Protein 2GF4 (pdb70)

CATH classification: 1.20.1270.110

Foldseek 3Di:
DLVVLLVLQVVVVVVVVQCPDDPADNCLLVVLVVLVDHSVPSPDDPVSSVVSSVSVVVSVVVSCVVCCVPVVVVVVCVVVVVVVD/DLVVLLVLQVVVVVVVVQCPDDPQPVCLQVVLVVLVDHSVPSPDDPVSSVVSSVSVVVSVVVSCVVVVVVVD

Structure (mmCIF, N/CA/C/O backbone):
data_2GF4
#
_entry.id   2GF4
#
_cell.length_a   57.669
_cell.length_b   64.914
_cell.length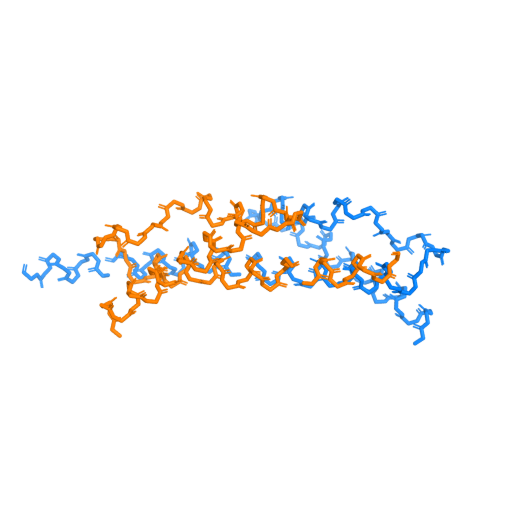_c   123.945
_cell.angle_alpha   90.00
_cell.angle_beta   90.00
_cell.angle_gamma   90.00
#
_symmetry.space_group_name_H-M   'C 2 2 21'
#
loop_
_entity.id
_entity.type
_entity.pdbx_description
1 polymer 'Protein Vng1086c'
2 non-polymer 'CALCIUM ION'
3 non-polymer 'ACETATE ION'
4 water water
#
loop_
_atom_site.group_PDB
_atom_site.id
_atom_site.type_symbol
_atom_site.label_atom_id
_atom_site.label_alt_id
_atom_site.label_comp_id
_atom_site.label_asym_id
_atom_site.label_entity_id
_atom_site.label_seq_id
_atom_site.pdbx_PDB_ins_code
_atom_site.Cartn_x
_atom_site.Cartn_y
_atom_site.Cartn_z
_atom_site.occupancy
_atom_site.B_iso_or_equiv
_atom_site.auth_seq_id
_atom_site.auth_comp_id
_atom_site.auth_asym_id
_atom_site.auth_atom_id
_atom_site.pdbx_PDB_model_num
ATOM 9 N N . HIS A 1 2 ? 19.896 38.788 45.733 1.00 31.49 2 HIS A N 1
ATOM 10 C CA . HIS A 1 2 ? 20.553 37.938 44.740 1.00 31.37 2 HIS A CA 1
ATOM 11 C C . HIS A 1 2 ? 20.538 36.464 45.129 1.00 30.05 2 HIS A C 1
ATOM 12 O O . HIS A 1 2 ? 20.281 36.130 46.285 1.00 29.07 2 HIS A O 1
ATOM 19 N N . LYS A 1 3 ? 20.807 35.580 44.170 1.00 37.28 3 LYS A N 1
ATOM 20 C CA . LYS A 1 3 ? 20.810 34.159 44.488 1.00 36.34 3 LYS A CA 1
ATOM 21 C C . LYS A 1 3 ? 21.975 33.808 45.410 1.00 35.82 3 LYS A C 1
ATOM 22 O O . LYS A 1 3 ? 21.792 33.066 46.375 1.00 34.92 3 LYS A O 1
ATOM 28 N N . ASP A 1 4 ? 23.171 34.324 45.128 1.00 36.25 4 ASP A N 1
ATOM 29 C CA . ASP A 1 4 ? 24.308 34.043 46.031 1.00 38.77 4 ASP A CA 1
ATOM 30 C C . ASP A 1 4 ? 24.029 34.560 47.466 1.00 35.23 4 ASP A C 1
ATOM 31 O O . ASP A 1 4 ? 24.545 33.983 48.425 1.00 32.00 4 ASP A O 1
ATOM 36 N N . GLU A 1 5 ? 23.288 35.658 47.628 1.00 31.07 5 GLU A N 1
ATOM 37 C CA . GLU A 1 5 ? 22.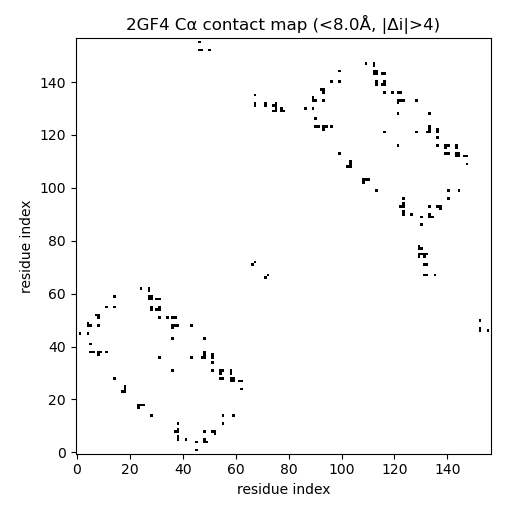992 36.148 48.984 1.00 30.42 5 GLU A CA 1
ATOM 38 C C . GLU A 1 5 ? 22.007 35.167 49.628 1.00 28.60 5 GLU A C 1
ATOM 39 O O . GLU A 1 5 ? 22.149 34.842 50.800 1.00 29.61 5 GLU A O 1
ATOM 45 N N . LEU A 1 6 ? 21.014 34.690 48.890 1.00 26.68 6 LEU A N 1
ATOM 46 C CA . LEU A 1 6 ? 20.050 33.761 49.468 1.00 26.73 6 LEU A CA 1
ATOM 47 C C . LEU A 1 6 ? 20.700 32.430 49.852 1.00 26.50 6 LEU A C 1
ATOM 48 O O . LEU A 1 6 ? 20.323 31.845 50.873 1.00 23.58 6 LEU A O 1
ATOM 53 N N . LEU A 1 7 ? 21.643 31.936 49.044 1.00 25.46 7 LEU A N 1
ATOM 54 C CA . LEU A 1 7 ? 22.322 30.677 49.376 1.00 26.47 7 LEU A CA 1
ATOM 55 C C . LEU A 1 7 ? 23.094 30.877 50.680 1.00 27.37 7 LEU A C 1
ATOM 56 O O . LEU A 1 7 ? 23.049 30.006 51.555 1.00 25.29 7 LEU A O 1
ATOM 61 N N . GLU A 1 8 ? 23.772 32.025 50.814 1.00 30.29 8 GLU A N 1
ATOM 62 C CA . GLU A 1 8 ? 24.544 32.329 52.015 1.00 35.19 8 GLU A CA 1
ATOM 63 C C . GLU A 1 8 ? 23.616 32.447 53.218 1.00 31.38 8 GLU A C 1
ATOM 64 O O . GLU A 1 8 ? 23.993 32.035 54.317 1.00 27.86 8 GLU A O 1
ATOM 70 N N . LEU A 1 9 ? 22.414 32.983 53.023 1.00 25.53 9 LEU A N 1
ATOM 71 C CA . LEU A 1 9 ? 21.464 33.114 54.129 1.00 22.04 9 LEU A CA 1
ATOM 72 C C . LEU A 1 9 ? 21.034 31.708 54.535 1.00 18.58 9 LEU A C 1
ATOM 73 O O . LEU A 1 9 ? 21.007 31.400 55.730 1.00 20.12 9 LEU A O 1
ATOM 78 N N . HIS A 1 10 ? 20.670 30.870 53.570 1.00 18.11 10 HIS A N 1
ATOM 79 C CA . HIS A 1 10 ? 20.285 29.500 53.863 1.00 18.46 10 HIS A CA 1
ATOM 80 C C . HIS A 1 10 ? 21.454 28.782 54.611 1.00 20.85 10 HIS A C 1
ATOM 81 O O . HIS A 1 10 ? 21.192 28.139 55.631 1.00 19.89 10 HIS A O 1
ATOM 88 N N . GLU A 1 11 ? 22.713 28.925 54.160 1.00 22.58 11 GLU A N 1
ATOM 89 C CA . GLU A 1 11 ? 23.860 28.270 54.826 1.00 26.41 11 GLU A CA 1
ATOM 90 C C . GLU A 1 11 ? 23.922 28.669 56.283 1.00 25.03 11 GLU A C 1
ATOM 91 O O . GLU A 1 11 ? 24.083 27.798 57.140 1.00 23.03 11 GLU A O 1
ATOM 97 N N . GLN A 1 12 ? 23.803 29.966 56.575 1.00 23.08 12 GLN A N 1
ATOM 98 C CA . GLN A 1 12 ? 23.874 30.406 57.959 1.00 23.96 12 GLN A CA 1
ATOM 99 C C . GLN A 1 12 ? 22.674 29.938 58.793 1.00 23.63 12 GLN A C 1
ATOM 100 O O . GLN A 1 12 ? 22.862 29.590 59.963 1.00 21.74 12 GLN A O 1
ATOM 114 N N . VAL A 1 14 ? 21.250 27.249 58.484 1.00 21.86 14 VAL A N 1
ATOM 115 C CA . VAL A 1 14 ? 21.472 25.846 58.796 1.00 21.69 14 VAL A CA 1
ATOM 116 C C . VAL A 1 14 ? 22.492 25.820 59.939 1.00 23.10 14 VAL A C 1
ATOM 117 O O . VAL A 1 14 ? 22.409 24.932 60.808 1.00 22.07 14 VAL A O 1
ATOM 121 N N . ASN A 1 15 ? 23.440 26.767 59.963 1.00 22.68 15 ASN A N 1
ATOM 122 C CA . ASN A 1 15 ? 24.352 26.831 61.113 1.00 25.53 15 ASN A CA 1
ATOM 123 C C . ASN A 1 15 ? 23.493 27.107 62.366 1.00 24.64 15 ASN A C 1
ATOM 124 O O . ASN A 1 15 ? 23.776 26.519 63.404 1.00 26.96 15 ASN A O 1
ATOM 129 N N . ILE A 1 16 ? 22.462 27.968 62.307 1.00 24.42 16 ILE A N 1
ATOM 130 C CA . ILE A 1 16 ? 21.619 28.229 63.487 1.00 24.16 16 ILE A CA 1
ATOM 131 C C . ILE A 1 16 ? 20.953 26.901 63.918 1.00 25.29 16 ILE A C 1
ATOM 132 O O . ILE A 1 16 ? 21.010 26.531 65.098 1.00 23.87 16 ILE A O 1
ATOM 137 N N . LYS A 1 17 ? 20.322 26.195 62.975 1.00 25.94 17 LYS A N 1
ATOM 138 C CA . LYS A 1 17 ? 19.678 24.921 63.258 1.00 26.09 17 LYS A CA 1
ATOM 139 C C . LYS A 1 17 ? 20.604 23.949 63.958 1.00 26.46 17 LYS A C 1
ATOM 140 O O . LYS A 1 17 ? 20.195 23.329 64.936 1.00 24.56 17 LYS A O 1
ATOM 146 N N . ASP A 1 18 ? 21.832 23.796 63.456 1.00 27.63 18 ASP A N 1
ATOM 147 C CA . ASP A 1 18 ? 22.747 22.859 64.087 1.00 29.74 18 ASP A CA 1
ATOM 148 C C . ASP A 1 18 ? 23.100 23.324 65.476 1.00 30.59 18 ASP A C 1
ATOM 149 O O . ASP A 1 18 ? 23.168 22.497 66.385 1.00 30.23 18 ASP A O 1
ATOM 154 N N . GLN A 1 19 ? 23.305 24.633 65.644 1.00 30.39 19 GLN A N 1
ATOM 155 C CA . GLN A 1 19 ? 23.585 25.255 66.939 1.00 29.51 19 GLN A CA 1
ATOM 156 C C . GLN A 1 19 ? 22.443 24.870 67.905 1.00 29.47 19 GLN A C 1
ATOM 157 O O . GLN A 1 19 ? 22.713 24.340 68.982 1.00 29.10 19 GLN A O 1
ATOM 163 N N . PHE A 1 20 ? 21.182 25.144 67.522 1.00 29.24 20 PHE A N 1
ATOM 164 C CA . PHE A 1 20 ? 20.010 24.837 68.347 1.00 29.15 20 PHE A CA 1
ATOM 165 C C . PHE A 1 20 ? 19.939 23.350 68.726 1.00 29.56 20 PHE A C 1
ATOM 166 O O . PHE A 1 20 ? 19.730 23.045 69.901 1.00 28.35 20 PHE A O 1
ATOM 174 N N . LEU A 1 21 ? 20.134 22.447 67.758 1.00 29.58 21 LEU A N 1
ATOM 175 C CA . LEU A 1 21 ? 20.044 21.022 68.046 1.00 31.42 21 LEU A CA 1
ATOM 176 C C . LEU A 1 21 ? 21.125 20.592 68.993 1.00 33.81 21 LEU A C 1
ATOM 177 O O . LEU A 1 21 ? 21.022 19.536 69.612 1.00 36.52 21 LEU A O 1
ATOM 182 N N . GLY A 1 22 ? 22.161 21.417 69.121 1.00 36.23 22 GLY A N 1
ATOM 183 C CA . GLY A 1 22 ? 23.208 21.096 70.067 1.00 36.43 22 GLY A CA 1
ATOM 184 C C . GLY A 1 22 ? 22.836 21.550 71.482 1.00 36.82 22 GLY A C 1
ATOM 185 O O . GLY A 1 22 ? 23.569 21.227 72.418 1.00 38.78 22 GLY A O 1
ATOM 186 N N . PHE A 1 23 ? 21.727 22.243 71.695 1.00 37.42 23 PHE A N 1
ATOM 187 C CA . PHE A 1 23 ? 21.447 22.681 73.059 1.00 38.27 23 PHE A CA 1
ATOM 188 C C . PHE A 1 23 ? 20.892 21.620 73.994 1.00 40.71 23 PHE A C 1
ATOM 189 O O . PHE A 1 23 ? 20.557 20.500 73.606 1.00 40.26 23 PHE A O 1
ATOM 197 N N . ASP A 1 24 ? 20.838 21.994 75.256 1.00 45.60 24 ASP A N 1
ATOM 198 C CA . ASP A 1 24 ? 20.325 21.130 76.281 1.00 49.77 24 ASP A CA 1
ATOM 199 C C . ASP A 1 24 ? 18.823 21.012 76.200 1.00 48.47 24 ASP A C 1
ATOM 200 O O . ASP A 1 24 ? 18.115 22.017 76.092 1.00 47.04 24 ASP A O 1
ATOM 205 N N . HIS A 1 25 ? 18.327 19.792 76.294 1.00 48.12 25 HIS A N 1
ATOM 206 C CA . HIS A 1 25 ? 16.900 19.609 76.296 1.00 49.30 25 HIS A CA 1
ATOM 207 C C . HIS A 1 25 ? 16.113 20.405 75.310 1.00 44.66 25 HIS A C 1
ATOM 208 O O . HIS A 1 25 ? 15.205 21.148 75.689 1.00 43.44 25 HIS A O 1
ATOM 215 N N . VAL A 1 26 ? 16.442 20.255 74.047 1.00 39.91 26 VAL A N 1
ATOM 216 C CA . VAL A 1 26 ? 15.689 20.957 73.032 1.00 35.69 26 VAL A CA 1
ATOM 217 C C . VAL A 1 26 ? 14.824 19.983 72.248 1.00 34.73 26 VAL A C 1
ATOM 218 O O . VAL A 1 26 ? 15.003 18.764 72.321 1.00 32.27 26 VAL A O 1
ATOM 222 N N . ASP A 1 27 ? 13.861 20.512 71.516 1.00 35.01 27 ASP A N 1
ATOM 223 C CA . ASP A 1 27 ? 13.015 19.659 70.713 1.00 34.89 27 ASP A CA 1
ATOM 224 C C . ASP A 1 27 ? 13.752 19.297 69.413 1.00 34.68 27 ASP A C 1
ATOM 225 O O . ASP A 1 27 ? 13.882 20.117 68.480 1.00 33.05 27 ASP A O 1
ATOM 230 N N . GLU A 1 28 ? 14.178 18.056 69.337 1.00 34.70 28 GLU A N 1
ATOM 231 C CA . GLU A 1 28 ? 14.952 17.632 68.203 1.00 36.00 28 GLU A CA 1
ATOM 232 C C . GLU A 1 28 ? 14.156 17.437 66.940 1.00 33.87 28 GLU A C 1
ATOM 233 O O . GLU A 1 28 ? 14.733 17.264 65.867 1.00 33.87 28 GLU A O 1
ATOM 239 N N . THR A 1 29 ? 12.837 17.505 67.042 1.00 30.86 29 THR A N 1
ATOM 240 C CA . THR A 1 29 ? 12.003 17.384 65.845 1.00 28.50 29 THR A CA 1
ATOM 241 C C . THR A 1 29 ? 11.556 18.777 65.358 1.00 27.37 29 THR A C 1
ATOM 242 O O . THR A 1 29 ? 10.748 18.874 64.418 1.00 26.64 29 THR A O 1
ATOM 246 N N . ALA A 1 30 ? 12.106 19.849 65.915 1.00 26.07 30 ALA A N 1
ATOM 247 C CA . ALA A 1 30 ? 11.631 21.168 65.557 1.00 24.45 30 ALA A CA 1
ATOM 248 C C . ALA A 1 30 ? 11.669 21.541 64.115 1.00 25.06 30 ALA A C 1
ATOM 249 O O . ALA A 1 30 ? 10.817 22.305 63.638 1.00 24.91 30 ALA A O 1
ATOM 251 N N . PHE A 1 31 ? 12.619 20.984 63.398 1.00 25.80 31 PHE A N 1
ATOM 252 C CA . PHE A 1 31 ? 12.719 21.368 62.011 1.00 25.74 31 PHE A CA 1
ATOM 253 C C . PHE A 1 31 ? 12.194 20.324 61.078 1.00 25.85 31 PHE A C 1
ATOM 254 O O . PHE A 1 31 ? 12.639 20.258 59.930 1.00 24.84 31 PHE A O 1
ATOM 262 N N . ALA A 1 32 ? 11.224 19.553 61.501 1.00 27.02 32 ALA A N 1
ATOM 263 C 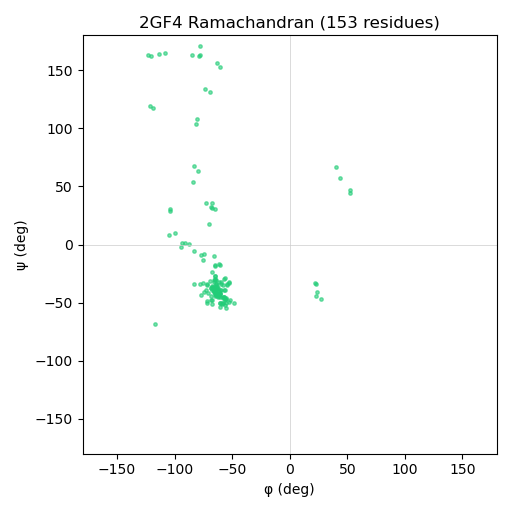CA . ALA A 1 32 ? 10.771 18.521 60.599 1.00 29.98 32 ALA A CA 1
ATOM 264 C C . ALA A 1 32 ? 10.128 18.997 59.327 1.00 29.68 32 ALA A C 1
ATOM 265 O O . ALA A 1 32 ? 10.195 18.276 58.332 1.00 29.19 32 ALA A O 1
ATOM 267 N N . ALA A 1 33 ? 9.532 20.181 59.312 1.00 28.31 33 ALA A N 1
ATOM 268 C CA . ALA A 1 33 ? 8.979 20.647 58.052 1.00 28.76 33 ALA A CA 1
ATOM 269 C C . ALA A 1 33 ? 10.101 21.053 57.089 1.00 28.20 33 ALA A C 1
ATOM 270 O O . ALA A 1 33 ? 9.963 20.813 55.887 1.00 27.90 33 ALA A O 1
ATOM 272 N N . TYR A 1 34 ? 11.173 21.687 57.573 1.00 27.12 34 TYR A N 1
ATOM 273 C CA . TYR A 1 34 ? 12.267 22.041 56.678 1.00 25.27 34 TYR A CA 1
ATOM 274 C C . TYR A 1 34 ? 12.824 20.753 56.061 1.00 25.03 34 TYR A C 1
ATOM 275 O O . TYR A 1 34 ? 13.081 20.748 54.867 1.00 24.84 34 TYR A O 1
ATOM 284 N N . GLU A 1 35 ? 12.995 19.674 56.828 1.00 26.34 35 GLU A N 1
ATOM 285 C CA . GLU A 1 35 ? 13.550 18.451 56.243 1.00 29.15 35 GLU A CA 1
ATOM 286 C C . GLU A 1 35 ? 12.629 17.837 55.190 1.00 29.65 35 GLU A C 1
ATOM 287 O O . GLU A 1 35 ? 13.120 17.203 54.263 1.00 29.88 35 GLU A O 1
ATOM 293 N N . GLU A 1 36 ? 11.314 18.008 55.313 1.00 31.09 36 GLU A N 1
ATOM 294 C CA . GLU A 1 36 ? 10.411 17.482 54.292 1.00 31.17 36 GLU A CA 1
ATOM 295 C C . GLU A 1 36 ? 10.659 18.188 52.974 1.00 27.27 36 GLU A C 1
ATOM 296 O O . GLU A 1 36 ? 10.493 17.582 51.926 1.00 27.18 36 GLU A O 1
ATOM 302 N N . LEU A 1 37 ? 11.016 19.463 52.998 1.00 24.41 37 LEU A N 1
ATOM 303 C CA . LEU A 1 37 ? 11.242 20.164 51.749 1.00 23.46 37 LEU A CA 1
ATOM 304 C C . LEU A 1 37 ? 12.432 19.590 50.968 1.00 23.48 37 LEU A C 1
ATOM 305 O O . LEU A 1 37 ? 12.419 19.596 49.741 1.00 22.36 37 LEU A O 1
ATOM 310 N N . ASP A 1 38 ? 13.423 19.065 51.686 1.00 23.28 38 ASP A N 1
ATOM 311 C CA . ASP A 1 38 ? 14.647 18.551 51.092 1.00 22.52 38 ASP A CA 1
ATOM 312 C C . ASP A 1 38 ? 15.301 19.551 50.168 1.00 23.40 38 ASP A C 1
ATOM 313 O O . ASP A 1 38 ? 15.657 19.225 49.031 1.00 23.48 38 ASP A O 1
ATOM 318 N N . VAL A 1 39 ? 15.424 20.789 50.637 1.00 23.93 39 VAL A N 1
ATOM 319 C CA . VAL A 1 39 ? 16.133 21.812 49.869 1.00 21.52 39 VAL A CA 1
ATOM 320 C C . VAL A 1 39 ? 17.247 22.239 50.812 1.00 22.25 39 VAL A C 1
ATOM 321 O O . VAL A 1 39 ? 16.993 22.777 51.906 1.00 24.09 39 VAL A O 1
ATOM 325 N N . GLU A 1 40 ? 18.478 22.055 50.380 1.00 21.38 40 GLU A N 1
ATOM 326 C CA . GLU A 1 40 ? 19.584 22.341 51.258 1.00 20.04 40 GLU A CA 1
ATOM 327 C C . GLU A 1 40 ? 20.556 23.359 50.690 1.00 20.88 40 GLU A C 1
ATOM 328 O O . GLU A 1 40 ? 20.567 23.662 49.498 1.00 21.14 40 GLU A O 1
ATOM 334 N N . PRO A 1 41 ? 21.379 23.915 51.541 1.00 20.72 41 PRO A N 1
ATOM 335 C CA . PRO A 1 41 ? 22.338 24.904 51.068 1.00 22.47 41 PRO A CA 1
ATOM 336 C C . PRO A 1 41 ? 23.226 24.468 49.928 1.00 24.94 41 PRO A C 1
ATOM 337 O O . PRO A 1 41 ? 23.562 25.291 49.064 1.00 26.51 41 PRO A O 1
ATOM 341 N N . SER A 1 42 ? 23.595 23.192 49.915 1.00 24.38 42 SER A N 1
ATOM 342 C CA . SER A 1 42 ? 24.487 22.681 48.880 1.00 24.21 42 SER A CA 1
ATOM 343 C C . SER A 1 42 ? 23.762 22.508 47.565 1.00 24.46 42 SER A C 1
ATOM 344 O O . SER A 1 42 ? 24.413 22.338 46.524 1.00 24.42 42 SER A O 1
ATOM 347 N N . HIS A 1 43 ? 22.435 22.568 47.579 1.00 23.60 43 HIS A N 1
ATOM 348 C CA . HIS A 1 43 ? 21.677 22.422 46.319 1.00 24.13 43 HIS A CA 1
ATOM 349 C C . HIS A 1 43 ? 21.683 23.749 45.547 1.00 25.63 43 HIS A C 1
ATOM 350 O O . HIS A 1 43 ? 20.618 24.336 45.249 1.00 19.35 43 HIS A O 1
ATOM 357 N N . VAL A 1 44 ? 22.873 24.160 45.143 1.00 27.37 44 VAL A N 1
ATOM 358 C CA . VAL A 1 44 ? 23.018 25.424 44.458 1.00 32.62 44 VAL A CA 1
ATOM 359 C C . VAL A 1 44 ? 22.299 25.566 43.158 1.00 32.96 44 VAL A C 1
ATOM 360 O O . VAL A 1 44 ? 22.084 26.692 42.711 1.00 30.16 44 VAL A O 1
ATOM 364 N N . HIS A 1 45 ? 21.874 24.464 42.565 1.00 33.64 45 HIS A N 1
ATOM 365 C CA . HIS A 1 45 ? 21.161 24.618 41.307 1.00 36.45 45 HIS A CA 1
ATOM 366 C C . HIS A 1 45 ? 19.677 24.663 41.451 1.00 33.13 45 HIS A C 1
ATOM 367 O O . HIS A 1 45 ? 18.985 24.791 40.445 1.00 31.03 45 HIS A O 1
ATOM 374 N N . LYS A 1 46 ? 19.164 24.514 42.660 1.00 29.97 46 LYS A N 1
ATOM 375 C CA . LYS A 1 46 ? 17.719 24.611 42.813 1.00 27.60 46 LYS A CA 1
ATOM 376 C C . LYS A 1 46 ? 17.310 26.098 42.784 1.00 26.39 46 LYS A C 1
ATOM 377 O O . LYS A 1 46 ? 18.151 27.003 42.974 1.00 25.31 46 LYS A O 1
ATOM 383 N N . SER A 1 47 ? 16.038 26.348 42.560 1.00 25.81 47 SER A N 1
ATOM 384 C CA . SER A 1 47 ? 15.532 27.710 42.412 1.00 26.04 47 SER A CA 1
ATOM 385 C C . SER A 1 47 ? 15.613 28.693 43.577 1.00 28.03 47 SER A C 1
ATOM 386 O O . SER A 1 47 ? 15.752 28.293 44.736 1.00 26.78 47 SER A O 1
ATOM 389 N N . LYS A 1 48 ? 15.614 29.981 43.251 1.00 31.22 48 LYS A N 1
ATOM 390 C CA . LYS A 1 48 ? 15.597 31.025 44.273 1.00 35.46 48 LYS A CA 1
ATOM 391 C C . LYS A 1 48 ? 14.362 30.762 45.140 1.00 32.39 48 LYS A C 1
ATOM 392 O O . LYS A 1 48 ? 14.414 30.925 46.358 1.00 33.68 48 LYS A O 1
ATOM 398 N N . SER A 1 49 ? 13.247 30.365 44.522 1.00 30.08 49 SER A N 1
ATOM 399 C CA . SER A 1 49 ? 12.008 30.113 45.257 1.00 27.47 49 SER A CA 1
ATOM 400 C C . SER A 1 49 ? 12.107 28.955 46.241 1.00 26.75 49 SER A C 1
ATOM 401 O O . SER A 1 49 ? 11.525 29.024 47.331 1.00 25.79 49 SER A O 1
ATOM 404 N N . GLU A 1 50 ? 12.819 27.892 45.859 1.00 25.85 50 GLU A N 1
ATOM 405 C CA . GLU A 1 50 ? 12.995 26.757 46.753 1.00 25.45 50 GLU A CA 1
ATOM 406 C C . GLU A 1 50 ? 13.884 27.214 47.916 1.00 22.22 50 GLU A C 1
ATOM 407 O O . GLU A 1 50 ? 13.645 26.815 49.050 1.00 20.43 50 GLU A O 1
ATOM 413 N N . HIS A 1 51 ? 14.883 28.059 47.665 1.00 22.88 51 HIS A N 1
ATOM 414 C CA . HIS A 1 51 ? 15.742 28.486 48.765 1.00 24.11 51 HIS A CA 1
ATOM 415 C C . HIS A 1 51 ? 15.054 29.440 49.708 1.00 24.05 51 HIS A C 1
ATOM 416 O O . HIS A 1 51 ? 15.314 29.387 50.912 1.00 24.62 51 HIS A O 1
ATOM 423 N N . LYS A 1 52 ? 14.186 30.300 49.177 1.00 23.90 52 LYS A N 1
ATOM 424 C CA . LYS A 1 52 ? 13.407 31.224 50.009 1.00 25.68 52 LYS A CA 1
ATOM 425 C C . LYS A 1 52 ? 12.504 30.388 50.898 1.00 23.58 52 LYS A C 1
ATOM 426 O O . LYS A 1 52 ? 12.368 30.685 52.077 1.00 22.66 52 LYS A O 1
ATOM 432 N N . HIS A 1 53 ? 11.882 29.353 50.324 1.00 23.64 53 HIS A N 1
ATOM 433 C CA . HIS A 1 53 ? 10.977 28.469 51.042 1.00 22.90 53 HIS A CA 1
ATOM 434 C C . HIS A 1 53 ? 11.763 27.810 52.156 1.00 23.84 53 HIS A C 1
ATOM 435 O O . HIS A 1 53 ? 11.268 27.748 53.279 1.00 22.00 53 HIS A O 1
ATOM 442 N N . ALA A 1 54 ? 12.974 27.330 51.879 1.00 23.20 54 ALA A N 1
ATOM 443 C CA . ALA A 1 54 ? 13.750 26.684 52.934 1.00 21.20 54 ALA A CA 1
ATOM 444 C C . ALA A 1 54 ? 14.109 27.672 54.032 1.00 18.87 54 ALA A C 1
ATOM 445 O O . ALA A 1 54 ? 14.075 27.304 55.202 1.00 19.79 54 ALA A O 1
ATOM 447 N N . VAL A 1 55 ? 14.438 28.909 53.706 1.00 20.38 55 VAL A N 1
ATOM 448 C CA . VAL A 1 55 ? 14.769 29.838 54.781 1.00 21.86 55 VAL A CA 1
ATOM 449 C C . VAL A 1 55 ? 13.507 30.144 55.587 1.00 24.03 55 VAL A C 1
ATOM 450 O O . VAL A 1 55 ? 13.580 30.280 56.809 1.00 23.72 55 VAL A O 1
ATOM 454 N N . PHE A 1 56 ? 12.368 30.245 54.909 1.00 24.03 56 PHE A N 1
ATOM 455 C CA . PHE A 1 56 ? 11.084 30.464 55.581 1.00 25.09 56 PHE A CA 1
ATOM 456 C C . PHE A 1 56 ? 10.851 29.349 56.607 1.00 24.83 56 PHE A C 1
ATOM 457 O O . PHE A 1 56 ? 10.558 29.625 57.771 1.00 25.24 56 PHE A O 1
ATOM 465 N N . LEU A 1 57 ? 10.970 28.090 56.190 1.00 24.01 57 LEU A N 1
ATOM 466 C CA . LEU A 1 57 ? 10.736 26.997 57.119 1.00 24.33 57 LEU A CA 1
ATOM 467 C C . LEU A 1 57 ? 11.665 26.998 58.318 1.00 25.70 57 LEU A C 1
ATOM 468 O O . LEU A 1 57 ? 11.252 26.588 59.412 1.00 23.12 57 LEU A O 1
ATOM 473 N N . LEU A 1 58 ? 12.912 27.438 58.117 1.00 25.65 58 LEU A N 1
ATOM 474 C CA . LEU A 1 58 ? 13.902 27.487 59.204 1.00 26.95 58 LEU A CA 1
ATOM 475 C C . LEU A 1 58 ? 13.571 28.599 60.187 1.00 27.37 58 LEU A C 1
ATOM 476 O O . LEU A 1 58 ? 13.607 28.369 61.399 1.00 27.32 58 LEU A O 1
ATOM 481 N N . GLY A 1 59 ? 13.294 29.802 59.673 1.00 27.44 59 GLY A N 1
ATOM 482 C CA . GLY A 1 59 ? 12.939 30.917 60.549 1.00 28.17 59 GLY A CA 1
ATOM 483 C C . GLY A 1 59 ? 11.686 30.575 61.326 1.00 27.28 59 GLY A C 1
ATOM 484 O O . GLY A 1 59 ? 11.626 30.734 62.538 1.00 28.61 59 GLY A O 1
ATOM 485 N N . ASN A 1 60 ? 10.671 30.127 60.617 1.00 29.52 60 ASN A N 1
ATOM 486 C CA . ASN A 1 60 ? 9.442 29.747 61.235 1.00 29.80 60 ASN A CA 1
ATOM 487 C C . ASN A 1 60 ? 9.642 28.722 62.305 1.00 27.12 60 ASN A C 1
ATOM 488 O O . ASN A 1 60 ? 9.059 28.810 63.382 1.00 24.16 60 ASN A O 1
ATOM 493 N N . ALA A 1 61 ? 10.433 27.708 62.004 1.00 24.75 61 ALA A N 1
ATOM 494 C CA . ALA A 1 61 ? 10.618 26.668 62.983 1.00 25.81 61 ALA A CA 1
ATOM 495 C C . ALA A 1 61 ? 11.372 27.120 64.200 1.00 26.48 61 ALA A C 1
ATOM 496 O O . ALA A 1 61 ? 11.097 26.635 65.298 1.00 24.38 61 ALA A O 1
ATOM 498 N N . LEU A 1 62 ? 12.343 28.007 64.031 1.00 27.06 62 LEU A N 1
ATOM 499 C CA . LEU A 1 62 ? 13.067 28.472 65.192 1.00 26.56 62 LEU A CA 1
ATOM 500 C C . LEU A 1 62 ? 12.065 29.225 66.066 1.00 24.58 62 LEU A C 1
ATOM 501 O O . LEU A 1 62 ? 12.057 29.030 67.278 1.00 21.98 62 LEU A O 1
ATOM 506 N N . ALA A 1 63 ? 11.217 30.058 65.478 1.00 24.10 63 ALA A N 1
ATOM 507 C CA . ALA A 1 63 ? 10.264 30.810 66.286 1.00 25.48 63 ALA A CA 1
ATOM 508 C C . ALA A 1 63 ? 9.268 29.897 66.978 1.00 28.21 63 ALA A C 1
ATOM 509 O O . ALA A 1 63 ? 8.952 30.128 68.142 1.00 29.61 63 ALA A O 1
ATOM 511 N N . ALA A 1 64 ? 8.785 28.864 66.295 1.00 29.06 64 ALA A N 1
ATOM 512 C CA . ALA A 1 64 ? 7.860 27.926 66.935 1.00 30.07 64 ALA A CA 1
ATOM 513 C C . ALA A 1 64 ? 8.548 27.218 68.106 1.00 30.50 64 ALA A C 1
ATOM 514 O O . ALA A 1 64 ? 7.897 26.946 69.108 1.00 32.42 64 ALA A O 1
ATOM 516 N N . ALA A 1 65 ? 9.830 26.888 67.996 1.00 28.24 65 ALA A N 1
ATOM 517 C CA . ALA A 1 65 ? 10.490 26.239 69.117 1.00 26.43 65 ALA A CA 1
ATOM 518 C C . ALA A 1 65 ? 10.614 27.191 70.318 1.00 25.55 65 ALA A C 1
ATOM 519 O O . ALA A 1 65 ? 10.568 26.736 71.455 1.00 25.85 65 ALA A O 1
ATOM 529 N N . SER A 1 67 ? 8.472 29.528 71.036 1.00 26.24 67 SER A N 1
ATOM 530 C CA . SER A 1 67 ? 7.121 29.604 71.544 1.00 29.96 67 SER A CA 1
ATOM 531 C C . SER A 1 67 ? 6.785 28.398 72.419 1.00 30.40 67 SER A C 1
ATOM 532 O O . SER A 1 67 ? 6.216 28.567 73.504 1.00 27.35 67 SER A O 1
ATOM 535 N N . GLU A 1 68 ? 7.116 27.188 71.939 1.00 28.59 68 GLU A N 1
ATOM 536 C CA . GLU A 1 68 ? 6.825 25.960 72.688 1.00 29.74 68 GLU A CA 1
ATOM 537 C C . GLU A 1 68 ? 7.593 25.949 73.977 1.00 28.99 68 GLU A C 1
ATOM 538 O O . GLU A 1 68 ? 7.072 25.530 75.008 1.00 28.22 68 GLU A O 1
ATOM 544 N N . ASP A 1 69 ? 8.841 26.370 73.926 1.00 29.45 69 ASP A N 1
ATOM 545 C CA . ASP A 1 69 ? 9.622 26.382 75.125 1.00 29.99 69 ASP A CA 1
ATOM 546 C C . ASP A 1 69 ? 9.019 27.350 76.153 1.00 29.65 69 ASP A C 1
ATOM 547 O O . ASP A 1 69 ? 9.018 27.039 77.342 1.00 30.92 69 ASP A O 1
ATOM 552 N N . GLU A 1 70 ? 8.504 28.499 75.723 1.00 30.69 70 GLU A N 1
ATOM 553 C CA . GLU A 1 70 ? 7.905 29.447 76.672 1.00 33.35 70 GLU A CA 1
ATOM 554 C C . GLU A 1 70 ? 6.565 28.932 77.197 1.00 34.24 70 GLU A C 1
ATOM 555 O O . GLU A 1 70 ? 6.345 28.971 78.422 1.00 31.93 70 GLU A O 1
ATOM 561 N N . PHE A 1 71 ? 5.666 28.517 76.283 1.00 35.43 71 PHE A N 1
ATOM 562 C CA . PHE A 1 71 ? 4.356 27.969 76.663 1.00 38.37 71 PHE A CA 1
ATOM 563 C C . PHE A 1 71 ? 4.657 26.807 77.652 1.00 38.23 71 PHE A C 1
ATOM 564 O O . PHE A 1 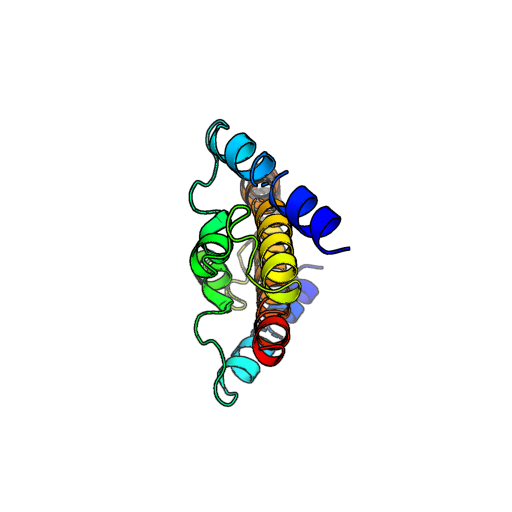71 ? 3.917 26.645 78.619 1.00 37.76 71 PHE A O 1
ATOM 572 N N . SER A 1 72 ? 5.751 26.049 77.509 1.00 39.00 72 SER A N 1
ATOM 573 C CA . SER A 1 72 ? 5.939 24.987 78.503 1.00 40.92 72 SER A CA 1
ATOM 574 C C . SER A 1 72 ? 6.749 25.313 79.762 1.00 41.74 72 SER A C 1
ATOM 575 O O . SER A 1 72 ? 6.948 24.431 80.603 1.00 41.49 72 SER A O 1
ATOM 578 N N . SER A 1 73 ? 7.220 26.547 79.916 1.00 40.76 73 SER A N 1
ATOM 579 C CA . SER A 1 73 ? 7.903 26.851 81.165 1.00 41.49 73 SER A CA 1
ATOM 580 C C . SER A 1 73 ? 7.087 27.923 81.854 1.00 41.62 73 SER A C 1
ATOM 581 O O . SER A 1 73 ? 6.473 27.654 82.887 1.00 41.79 73 SER A O 1
ATOM 584 N N . ALA A 1 74 ? 7.046 29.124 81.302 1.00 42.96 74 ALA A N 1
ATOM 585 C CA . ALA A 1 74 ? 6.259 30.156 81.944 1.00 43.50 74 ALA A CA 1
ATOM 586 C C . ALA A 1 74 ? 4.795 29.847 81.838 1.00 42.22 74 ALA A C 1
ATOM 587 O O . ALA A 1 74 ? 4.035 30.252 82.704 1.00 41.39 74 ALA A O 1
ATOM 589 N N . GLY A 1 75 ? 4.388 29.176 80.760 1.00 39.42 75 GLY A N 1
ATOM 590 C CA . GLY A 1 75 ? 2.982 28.861 80.602 1.00 37.45 75 GLY A CA 1
ATOM 591 C C . GLY A 1 75 ? 2.532 27.991 81.747 1.00 38.00 75 GLY A C 1
ATOM 592 O O . GLY A 1 75 ? 1.382 28.069 82.172 1.00 35.77 75 GLY A O 1
ATOM 593 N N . ARG A 1 76 ? 3.426 27.152 82.253 1.00 38.44 76 ARG A N 1
ATOM 594 C CA . ARG A 1 76 ? 3.055 26.274 83.343 1.00 42.30 76 ARG A CA 1
ATOM 595 C C . ARG A 1 76 ? 2.806 27.072 84.617 1.00 39.79 76 ARG A C 1
ATOM 596 O O . ARG A 1 76 ? 1.815 26.828 85.304 1.00 37.38 76 ARG A O 1
ATOM 604 N N . ILE A 1 77 ? 3.709 27.984 84.965 1.00 38.02 77 ILE A N 1
ATOM 605 C CA . ILE A 1 77 ? 3.502 28.840 86.128 1.00 37.46 77 ILE A CA 1
ATOM 606 C C . ILE A 1 77 ? 2.147 29.576 85.982 1.00 36.34 77 ILE A C 1
ATOM 607 O O . ILE A 1 77 ? 1.377 29.624 86.934 1.00 33.82 77 ILE A O 1
ATOM 612 N N . SER A 1 78 ? 1.862 30.157 84.806 1.00 37.46 78 SER A N 1
ATOM 613 C CA . SER A 1 78 ? 0.594 30.860 84.575 1.00 40.76 78 SER A CA 1
ATOM 614 C C . SER A 1 78 ? -0.608 29.958 84.795 1.00 38.55 78 SER A C 1
ATOM 615 O O . SER A 1 78 ? -1.595 30.376 85.401 1.00 36.25 78 SER A O 1
ATOM 618 N N . LYS A 1 79 ? -0.554 28.745 84.252 1.00 37.54 79 LYS A N 1
ATOM 619 C CA . LYS A 1 79 ? -1.646 27.800 84.426 1.00 38.33 79 LYS A CA 1
ATOM 620 C C . LYS A 1 79 ? -1.792 27.522 85.922 1.00 37.26 79 LYS A C 1
ATOM 621 O O . LYS A 1 79 ? -2.902 27.512 86.452 1.00 33.43 79 LYS A O 1
ATOM 627 N N . ARG A 1 80 ? -0.672 27.305 86.607 1.00 38.77 80 ARG A N 1
ATOM 628 C CA . ARG A 1 80 ? -0.741 27.013 88.025 1.00 42.32 80 ARG A CA 1
ATOM 629 C C . ARG A 1 80 ? -1.285 28.175 88.835 1.00 43.93 80 ARG A C 1
ATOM 630 O O . ARG A 1 80 ? -2.045 27.952 89.777 1.00 40.78 80 ARG A O 1
ATOM 646 N N . GLU A 1 82 ? -3.393 30.379 87.843 1.00 44.60 82 GLU A N 1
ATOM 647 C CA . GLU A 1 82 ? -4.809 30.454 87.560 1.00 40.94 82 GLU A CA 1
ATOM 648 C C . GLU A 1 82 ? -5.550 29.380 88.325 1.00 37.88 82 GLU A C 1
ATOM 649 O O . GLU A 1 82 ? -6.641 29.637 88.823 1.00 34.25 82 GLU A O 1
ATOM 655 N N . GLU A 1 83 ? -4.985 28.178 88.396 1.00 37.21 83 GLU A N 1
ATOM 656 C CA . GLU A 1 83 ? -5.595 27.089 89.159 1.00 41.88 83 GLU A CA 1
ATOM 657 C C . GLU A 1 83 ? -5.689 27.502 90.644 1.00 41.37 83 GLU A C 1
ATOM 658 O O . GLU A 1 83 ? -6.711 27.260 91.294 1.00 39.44 83 GLU A O 1
ATOM 664 N N . LEU A 1 84 ? -4.628 28.101 91.187 1.00 40.42 84 LEU A N 1
ATOM 665 C CA . LEU A 1 84 ? -4.640 28.529 92.586 1.00 41.16 84 LEU A CA 1
ATOM 666 C C . LEU A 1 84 ? -5.690 29.622 92.832 1.00 42.80 84 LEU A C 1
ATOM 667 O O . LEU A 1 84 ? -6.368 29.569 93.849 1.00 42.51 84 LEU A O 1
ATOM 672 N N . ALA A 1 85 ? -5.833 30.613 91.944 1.00 44.56 85 ALA A N 1
ATOM 673 C CA . ALA A 1 85 ? -6.860 31.638 92.161 1.00 47.02 85 ALA A CA 1
ATOM 674 C C . ALA A 1 85 ? -8.246 30.982 92.153 1.00 49.98 85 ALA A C 1
ATOM 675 O O . ALA A 1 85 ? -9.087 31.303 92.982 1.00 52.30 85 ALA A O 1
ATOM 677 N N . ASP A 1 86 ? -8.507 30.105 91.193 1.00 60.00 86 ASP 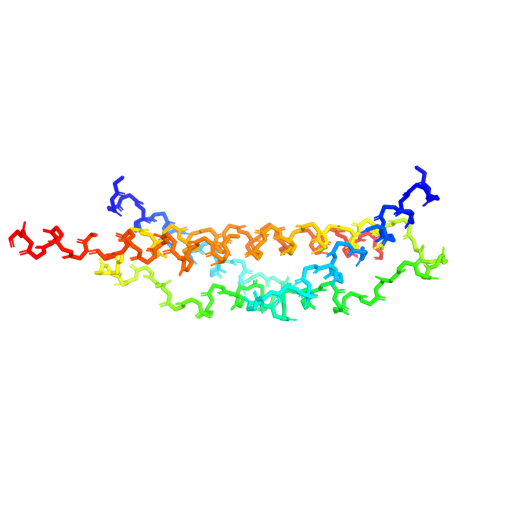A N 1
ATOM 678 C CA . ASP A 1 86 ? -9.762 29.370 91.199 1.00 65.81 86 ASP A CA 1
ATOM 679 C C . ASP A 1 86 ? -10.022 28.787 92.565 1.00 64.79 86 ASP A C 1
ATOM 680 O O . ASP A 1 86 ? -11.121 28.875 93.093 1.00 60.92 86 ASP A O 1
ATOM 685 N N . ASP A 1 87 ? -8.982 28.102 93.083 1.00 63.79 87 ASP A N 1
ATOM 686 C CA . ASP A 1 87 ? -9.047 27.407 94.373 1.00 68.63 87 ASP A CA 1
ATOM 687 C C . ASP A 1 87 ? -9.332 28.389 95.438 1.00 73.03 87 ASP A C 1
ATOM 688 O O . ASP A 1 87 ? -10.018 28.093 96.426 1.00 73.14 87 ASP A O 1
ATOM 693 N N . ALA A 1 88 ? -8.701 29.532 95.283 1.00 76.62 88 ALA A N 1
ATOM 694 C CA . ALA A 1 88 ? -9.111 30.575 96.153 1.00 80.23 88 ALA A CA 1
ATOM 695 C C . ALA A 1 88 ? -10.344 31.327 95.645 1.00 82.49 88 ALA A C 1
ATOM 696 O O . ALA A 1 88 ? -10.299 32.555 95.333 1.00 85.68 88 ALA A O 1
ATOM 698 N N . SER A 1 89 ? -11.394 30.571 95.359 1.00 88.28 89 SER A N 1
ATOM 699 C CA . SER A 1 89 ? -12.685 31.222 95.223 1.00 88.41 89 SER A CA 1
ATOM 700 C C . SER A 1 89 ? -13.653 30.234 95.897 1.00 86.61 89 SER A C 1
ATOM 701 O O . SER A 1 89 ? -13.669 29.035 95.579 1.00 85.30 89 SER A O 1
ATOM 712 N N . HIS B 1 2 ? -10.290 38.774 78.253 1.00 36.39 2 HIS B N 1
ATOM 713 C CA . HIS B 1 2 ? -10.924 37.908 79.247 1.00 36.15 2 HIS B CA 1
ATOM 714 C C . HIS B 1 2 ? -11.003 36.448 78.786 1.00 34.88 2 HIS B C 1
ATOM 715 O O . HIS B 1 2 ? -10.962 36.171 77.586 1.00 33.91 2 HIS B O 1
ATOM 722 N N . LYS B 1 3 ? -11.111 35.519 79.736 1.00 38.76 3 LYS B N 1
ATOM 723 C CA . LYS B 1 3 ? -11.179 34.099 79.398 1.00 37.37 3 LYS B CA 1
ATOM 724 C C . LYS B 1 3 ? -12.346 33.767 78.475 1.00 36.93 3 LYS B C 1
ATOM 725 O O . LYS B 1 3 ? -12.178 33.019 77.510 1.00 35.90 3 LYS B O 1
ATOM 731 N N . ASP B 1 4 ? -13.529 34.304 78.762 1.00 36.84 4 ASP B N 1
ATOM 732 C CA . ASP B 1 4 ? -14.679 34.032 77.886 1.00 39.71 4 ASP B CA 1
ATOM 733 C C . ASP B 1 4 ? -14.424 34.508 76.451 1.00 37.98 4 ASP B C 1
ATOM 734 O O . ASP B 1 4 ? -14.874 33.852 75.502 1.00 36.32 4 ASP B O 1
ATOM 739 N N . GLU B 1 5 ? -13.778 35.665 76.280 1.00 34.37 5 GLU B N 1
ATOM 740 C CA . GLU B 1 5 ? -13.447 36.155 74.930 1.00 31.43 5 GLU B CA 1
ATOM 741 C C . GLU B 1 5 ? -12.441 35.170 74.313 1.00 28.97 5 GLU B C 1
ATOM 742 O O . GLU B 1 5 ? -12.572 34.814 73.146 1.00 28.31 5 GLU B O 1
ATOM 748 N N . LEU B 1 6 ? -11.432 34.724 75.058 1.00 26.63 6 LEU B N 1
ATOM 749 C CA . LEU B 1 6 ? -10.469 33.803 74.467 1.00 25.77 6 LEU B CA 1
ATOM 750 C C . LEU B 1 6 ? -11.103 32.451 74.099 1.00 24.72 6 LEU B C 1
ATOM 751 O O . LEU B 1 6 ? -10.770 31.904 73.044 1.00 23.06 6 LEU B O 1
ATOM 756 N N . LEU B 1 7 ? -11.983 31.897 74.934 1.00 22.96 7 LEU B N 1
ATOM 757 C CA . LEU B 1 7 ? -12.607 30.618 74.559 1.00 25.15 7 LEU B CA 1
ATOM 758 C C . LEU B 1 7 ? -13.404 30.848 73.278 1.00 25.32 7 LEU B C 1
ATOM 759 O O . LEU B 1 7 ? -13.415 29.967 72.405 1.00 22.65 7 LEU B O 1
ATOM 764 N N . GLU B 1 8 ? -14.054 32.009 73.149 1.00 26.40 8 GLU B N 1
ATOM 765 C CA . GLU B 1 8 ? -14.822 32.297 71.937 1.00 29.21 8 GLU B CA 1
ATOM 766 C C . GLU B 1 8 ? -13.899 32.412 70.727 1.00 27.11 8 GLU B C 1
ATOM 767 O O . GLU B 1 8 ? -14.270 31.955 69.652 1.00 25.96 8 GLU B O 1
ATOM 773 N N . LEU B 1 9 ? -12.720 33.012 70.878 1.00 23.90 9 LEU B N 1
ATOM 774 C CA . LEU B 1 9 ? -11.787 33.119 69.762 1.00 21.79 9 LEU B CA 1
ATOM 775 C C . LEU B 1 9 ? -11.337 31.707 69.381 1.00 18.91 9 LEU B C 1
ATOM 776 O O . LEU B 1 9 ? -11.245 31.391 68.189 1.00 18.21 9 LEU B O 1
ATOM 781 N N . HIS B 1 10 ? -11.041 30.863 70.365 1.00 16.69 10 HIS B N 1
ATOM 782 C CA . HIS B 1 10 ? -10.620 29.502 70.072 1.00 18.29 10 HIS B CA 1
ATOM 783 C C . HIS B 1 10 ? -11.779 28.763 69.343 1.00 19.50 10 HIS B C 1
ATOM 784 O O . HIS B 1 10 ? -11.529 28.073 68.349 1.00 15.97 10 HIS B O 1
ATOM 791 N N . GLU B 1 11 ? -13.026 28.941 69.770 1.00 22.50 11 GLU B N 1
ATOM 792 C CA . GLU B 1 11 ? -14.135 28.263 69.086 1.00 27.34 11 GLU B CA 1
ATOM 793 C C . GLU B 1 11 ? -14.210 28.690 67.625 1.00 24.77 11 GLU B C 1
ATOM 794 O O . GLU B 1 11 ? -14.408 27.844 66.748 1.00 22.32 11 GLU B O 1
ATOM 800 N N . GLN B 1 12 ? -14.024 29.980 67.346 1.00 22.74 12 GLN B N 1
ATOM 801 C CA . GLN B 1 12 ? -14.138 30.431 65.976 1.00 22.31 12 GLN B CA 1
ATOM 802 C C . GLN B 1 12 ? -12.959 29.981 65.138 1.00 22.77 12 GLN B C 1
ATOM 803 O O . GLN B 1 12 ? -13.145 29.678 63.954 1.00 21.86 12 GLN B O 1
ATOM 817 N N . VAL B 1 14 ? -11.527 27.240 65.487 1.00 20.17 14 VAL B N 1
ATOM 818 C CA . VAL B 1 14 ? -11.757 25.837 65.168 1.00 20.49 14 VAL B CA 1
ATOM 819 C C . VAL B 1 14 ? -12.778 25.837 64.021 1.00 21.53 14 VAL B C 1
ATOM 820 O O . VAL B 1 14 ? -12.707 24.962 63.143 1.00 20.27 14 VAL B O 1
ATOM 824 N N . ASN B 1 15 ? -13.701 26.804 63.994 1.00 22.17 15 ASN B N 1
ATOM 825 C CA . ASN B 1 15 ? -14.613 26.867 62.846 1.00 26.42 15 ASN B CA 1
ATOM 826 C C . ASN B 1 15 ? -13.767 27.083 61.577 1.00 25.98 15 ASN B C 1
ATOM 827 O O . ASN B 1 15 ? -14.025 26.422 60.583 1.00 26.83 15 ASN B O 1
ATOM 832 N N . ILE B 1 16 ? -12.751 27.966 61.606 1.00 25.91 16 ILE B N 1
ATOM 833 C CA . ILE B 1 16 ? -11.872 28.233 60.456 1.00 24.52 16 ILE B CA 1
ATOM 834 C C . ILE B 1 16 ? -11.197 26.899 60.054 1.00 26.36 16 ILE B C 1
ATOM 835 O O . ILE B 1 16 ? -11.196 26.521 58.876 1.00 25.61 16 ILE B O 1
ATOM 840 N N . LYS B 1 17 ? -10.611 26.195 61.011 1.00 25.37 17 LYS B N 1
ATOM 841 C CA . LYS B 1 17 ? -9.983 24.920 60.714 1.00 24.85 17 LYS B CA 1
ATOM 842 C C . LYS B 1 17 ? -10.897 23.965 59.982 1.00 23.79 17 LYS B C 1
ATOM 843 O O . LYS B 1 17 ? -10.489 23.376 58.987 1.00 23.22 17 LYS B O 1
ATOM 849 N N . ASP B 1 18 ? -12.119 23.789 60.488 1.00 24.45 18 ASP B N 1
ATOM 850 C CA . ASP B 1 18 ? -13.030 22.853 59.860 1.00 24.92 18 ASP B CA 1
ATOM 851 C C . ASP B 1 18 ? -13.409 23.300 58.471 1.00 27.08 18 ASP B C 1
ATOM 852 O O . ASP B 1 18 ? -13.543 22.450 57.587 1.00 25.19 18 ASP B O 1
ATOM 857 N N . GLN B 1 19 ? -13.567 24.614 58.268 1.00 28.01 19 GLN B N 1
ATOM 858 C CA . GLN B 1 19 ? -13.853 25.207 56.957 1.00 28.56 19 GLN B CA 1
ATOM 859 C C . GLN B 1 19 ? -12.670 24.873 55.988 1.00 28.92 19 GLN B C 1
ATOM 860 O O . GLN B 1 19 ? -12.909 24.355 54.905 1.00 29.16 19 GLN B O 1
ATOM 866 N N . PHE B 1 20 ? -11.418 25.186 56.366 1.00 29.31 20 PHE B N 1
ATOM 867 C CA . PHE B 1 20 ? -10.236 24.909 55.542 1.00 30.23 20 PHE B CA 1
ATOM 868 C C . PHE B 1 20 ? -10.162 23.430 55.170 1.00 31.91 20 PHE B C 1
ATOM 869 O O . PHE B 1 20 ? -9.966 23.116 53.997 1.00 31.73 20 PHE B O 1
ATOM 877 N N . LEU B 1 21 ? -10.293 22.541 56.163 1.00 31.65 21 LEU B N 1
ATOM 878 C CA . LEU B 1 21 ? -10.229 21.101 55.915 1.00 33.47 21 LEU B CA 1
ATOM 879 C C . LEU B 1 21 ? -11.315 20.649 54.969 1.00 34.92 21 LEU B C 1
ATOM 880 O O . LEU B 1 21 ? -11.238 19.550 54.419 1.00 36.58 21 LEU B O 1
ATOM 885 N N . GLY B 1 22 ? -12.343 21.483 54.792 1.00 36.56 22 GLY B N 1
ATOM 886 C CA . GLY B 1 22 ? -13.404 21.134 53.864 1.00 35.84 22 GLY B CA 1
ATOM 887 C C . GLY B 1 22 ? -13.082 21.603 52.445 1.00 36.02 22 GLY B C 1
ATOM 888 O O . GLY B 1 22 ? -13.868 21.366 51.525 1.00 37.00 22 GLY B O 1
ATOM 889 N N . PHE B 1 23 ? -11.938 22.234 52.231 1.00 34.19 23 PHE B N 1
ATOM 890 C CA . PHE B 1 23 ? -11.621 22.711 50.899 1.00 35.79 23 PHE B CA 1
ATOM 891 C C . PHE B 1 23 ? -10.973 21.672 49.983 1.00 39.25 23 PHE B C 1
ATOM 892 O O . PHE B 1 23 ? -10.482 20.621 50.424 1.00 38.55 23 PHE B O 1
ATOM 900 N N . ASP B 1 24 ? -10.998 21.983 48.692 1.00 48.15 24 ASP B N 1
ATOM 901 C CA . ASP B 1 24 ? -10.454 21.114 47.665 1.00 50.94 24 ASP B CA 1
ATOM 902 C C . ASP B 1 24 ? -8.932 21.022 47.714 1.00 49.72 24 ASP B C 1
ATOM 903 O O . ASP B 1 24 ? -8.232 22.039 47.763 1.00 49.94 24 ASP B O 1
ATOM 908 N N . HIS B 1 25 ? -8.427 19.794 47.678 1.00 40.73 25 HIS B N 1
ATOM 909 C CA . HIS B 1 25 ? -6.995 19.549 47.719 1.00 41.92 25 HIS B CA 1
ATOM 910 C C . HIS B 1 25 ? -6.238 20.452 48.695 1.00 37.44 25 HIS B C 1
ATOM 911 O O . HIS B 1 25 ? -5.433 21.286 48.294 1.00 34.96 25 HIS B O 1
ATOM 918 N N . VAL B 1 26 ? -6.496 20.271 49.980 1.00 39.61 26 VAL B N 1
ATOM 919 C CA . VAL B 1 26 ? -5.817 21.035 51.010 1.00 38.31 26 VAL B CA 1
ATOM 920 C C . VAL B 1 26 ? -4.952 20.049 51.783 1.00 39.20 26 VAL B C 1
ATOM 921 O O . VAL B 1 26 ? -5.149 18.842 51.665 1.00 39.11 26 VAL B O 1
ATOM 925 N N . ASP B 1 27 ? -3.996 20.559 52.558 1.00 38.66 27 ASP B N 1
ATOM 926 C CA . ASP B 1 27 ? -3.134 19.712 53.363 1.00 37.79 27 ASP B CA 1
ATOM 927 C C . ASP B 1 27 ? -3.883 19.349 54.640 1.00 37.00 27 ASP B C 1
ATOM 928 O O . ASP B 1 27 ? -3.978 20.149 55.571 1.00 37.39 27 ASP B O 1
ATOM 933 N N . GLU B 1 28 ? -4.381 18.125 54.688 1.00 36.55 28 GLU B N 1
ATOM 934 C CA . GLU B 1 28 ? -5.142 17.648 55.816 1.00 35.94 28 GLU B CA 1
ATOM 935 C C . GLU B 1 28 ? -4.372 17.515 57.122 1.00 34.54 28 GLU B C 1
ATOM 936 O O . GLU B 1 28 ? -4.977 17.367 58.188 1.00 33.97 28 GLU B O 1
ATOM 942 N N . THR B 1 29 ? -3.054 17.655 57.059 1.00 32.99 29 THR B N 1
ATOM 943 C CA . THR B 1 29 ? -2.216 17.515 58.244 1.00 32.50 29 THR B CA 1
ATOM 944 C C . THR B 1 29 ? -1.741 18.873 58.748 1.00 31.22 29 THR B C 1
ATOM 945 O O . THR B 1 29 ? -0.928 18.940 59.682 1.00 29.38 29 THR B O 1
ATOM 949 N N . ALA B 1 30 ? -2.265 19.942 58.173 1.00 29.62 30 ALA B N 1
ATOM 950 C CA . ALA B 1 30 ? -1.802 21.267 58.525 1.00 28.61 30 ALA B CA 1
ATOM 951 C C . ALA B 1 30 ? -1.894 21.611 59.966 1.00 27.63 30 ALA B C 1
ATOM 952 O O . ALA B 1 30 ? -1.082 22.384 60.477 1.00 26.55 30 ALA B O 1
ATOM 954 N N . PHE B 1 31 ? -2.851 21.019 60.645 1.00 26.70 31 PHE B N 1
ATOM 955 C CA . PHE B 1 31 ? -3.017 21.374 62.036 1.00 27.30 31 PHE B CA 1
ATOM 956 C C . PHE B 1 31 ? -2.498 20.350 62.993 1.00 26.91 31 PHE B C 1
ATOM 957 O O . PHE B 1 31 ? -2.965 20.304 64.137 1.00 26.63 31 PHE B O 1
ATOM 965 N N . ALA B 1 32 ? -1.505 19.585 62.608 1.00 27.72 32 ALA B N 1
ATOM 966 C CA . ALA B 1 32 ? -1.087 18.564 63.533 1.00 30.22 32 ALA B CA 1
ATOM 967 C C . ALA B 1 32 ? -0.445 19.014 64.803 1.00 30.46 32 ALA B C 1
ATOM 968 O O . ALA B 1 32 ? -0.497 18.278 65.783 1.00 31.31 32 ALA B O 1
ATOM 970 N N . ALA B 1 33 ? 0.139 20.197 64.835 1.00 29.87 33 ALA B N 1
ATOM 971 C CA . ALA B 1 33 ? 0.712 20.605 66.096 1.00 30.45 33 ALA B CA 1
ATOM 972 C C . ALA B 1 33 ? -0.402 21.023 67.036 1.00 27.96 33 ALA B C 1
ATOM 973 O O . ALA B 1 33 ? -0.255 20.856 68.247 1.00 25.85 33 ALA B O 1
ATOM 975 N N . TYR B 1 34 ? -1.484 21.596 66.515 1.00 25.44 34 TYR B N 1
ATOM 976 C CA . TYR B 1 34 ? -2.574 21.971 67.396 1.00 25.24 34 TYR B CA 1
ATOM 977 C C . TYR B 1 34 ? -3.149 20.684 67.985 1.00 24.84 34 TYR B C 1
ATOM 978 O O . TYR B 1 34 ? -3.422 20.670 69.176 1.00 26.79 34 TYR B O 1
ATOM 987 N N . GLU B 1 35 ? -3.319 19.613 67.202 1.00 25.94 35 GLU B N 1
ATOM 988 C CA . GLU B 1 35 ? -3.882 18.383 67.786 1.00 28.89 35 GLU B CA 1
ATOM 989 C C . GLU B 1 35 ? -2.968 17.802 68.844 1.00 28.81 35 GLU B C 1
ATOM 990 O O . GLU B 1 35 ? -3.450 17.160 69.765 1.00 27.92 35 GLU B O 1
ATOM 996 N N . GLU B 1 36 ? -1.660 17.986 68.720 1.00 31.22 36 GLU B N 1
ATOM 997 C CA . GLU B 1 36 ? -0.766 17.481 69.750 1.00 33.71 36 GLU B CA 1
ATOM 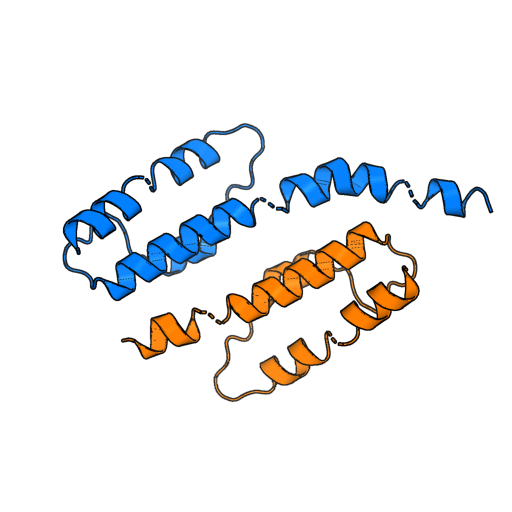998 C C . GLU B 1 36 ? -1.028 18.180 71.076 1.00 29.25 36 GLU B C 1
ATOM 999 O O . GLU B 1 36 ? -0.880 17.568 72.124 1.00 27.17 36 GLU B O 1
ATOM 1005 N N . LEU B 1 37 ? -1.403 19.446 71.050 1.00 24.94 37 LEU B N 1
ATOM 1006 C CA . LEU B 1 37 ? -1.646 20.153 72.289 1.00 26.03 37 LEU B CA 1
ATOM 1007 C C . LEU B 1 37 ? -2.852 19.592 73.060 1.00 25.64 37 LEU B C 1
ATOM 1008 O O . LEU B 1 37 ? -2.863 19.604 74.289 1.00 25.09 37 LEU B O 1
ATOM 1013 N N . ASP B 1 38 ? -3.831 19.068 72.331 1.00 24.81 38 ASP B N 1
ATOM 1014 C CA . ASP B 1 38 ? -5.068 18.580 72.914 1.00 23.35 38 ASP B CA 1
ATOM 1015 C C . ASP B 1 38 ? -5.736 19.593 73.802 1.00 23.43 38 ASP B C 1
ATOM 1016 O O . ASP B 1 38 ? -6.141 19.265 74.925 1.00 23.26 38 ASP B O 1
ATOM 1021 N N . VAL B 1 39 ? -5.798 20.839 73.350 1.00 23.60 39 VAL B N 1
ATOM 1022 C CA . VAL B 1 39 ? -6.547 21.842 74.110 1.00 20.74 39 VAL B CA 1
ATOM 1023 C C . VAL B 1 39 ? -7.649 22.290 73.142 1.00 20.83 39 VAL B C 1
ATOM 1024 O O . VAL B 1 39 ? -7.379 22.864 72.057 1.00 20.53 39 VAL B O 1
ATOM 1028 N N . GLU B 1 40 ? -8.886 22.054 73.532 1.00 19.45 40 GLU B N 1
ATOM 1029 C CA . GLU B 1 40 ? -9.987 22.356 72.643 1.00 19.53 40 GLU B CA 1
ATOM 1030 C C . GLU B 1 40 ? -10.974 23.343 73.201 1.00 21.13 40 GLU B C 1
ATOM 1031 O O . GLU B 1 40 ? -11.032 23.599 74.401 1.00 21.51 40 GLU B O 1
ATOM 1037 N N . PRO B 1 41 ? -11.766 23.915 72.327 1.00 21.50 41 PRO B N 1
ATOM 1038 C CA . PRO B 1 41 ? -12.736 24.884 72.790 1.00 23.45 41 PRO B CA 1
ATOM 1039 C C . PRO B 1 41 ? -13.626 24.432 73.884 1.00 25.48 41 PRO B C 1
ATOM 1040 O O . PRO B 1 41 ? -13.989 25.255 74.715 1.00 26.60 41 PRO B O 1
ATOM 1044 N N . SER B 1 42 ? -13.974 23.160 73.911 1.00 25.98 42 SER B N 1
ATOM 1045 C CA . SER B 1 42 ? -14.877 22.701 74.949 1.00 27.06 42 SER B CA 1
ATOM 1046 C C . SER B 1 42 ? -14.180 22.527 76.295 1.00 27.43 42 SER B C 1
ATOM 1047 O O . SER B 1 42 ? -14.865 22.345 77.314 1.00 27.10 42 SER B O 1
ATOM 1050 N N . HIS B 1 43 ? -12.852 22.624 76.334 1.00 27.24 43 HIS B N 1
ATOM 1051 C CA . HIS B 1 43 ? -12.118 22.465 77.612 1.00 28.09 43 HIS B CA 1
ATOM 1052 C C . HIS B 1 43 ? -12.115 23.785 78.374 1.00 29.27 43 HIS B C 1
ATOM 1053 O O . HIS B 1 43 ? -11.056 24.391 78.619 1.00 25.82 43 HIS B O 1
ATOM 1060 N N . VAL B 1 44 ? -13.302 24.169 78.818 1.00 31.96 44 VAL B N 1
ATOM 1061 C CA . VAL B 1 44 ? -13.466 25.431 79.505 1.00 35.81 44 VAL B CA 1
ATOM 1062 C C . VAL B 1 44 ? -12.760 25.535 80.794 1.00 36.51 44 VAL B C 1
ATOM 1063 O O . VAL B 1 44 ? -12.570 26.654 81.274 1.00 34.32 44 VAL B O 1
ATOM 1067 N N . HIS B 1 45 ? -12.381 24.412 81.382 1.00 36.11 45 HIS B N 1
ATOM 1068 C CA . HIS B 1 45 ? -11.651 24.558 82.626 1.00 38.38 45 HIS B CA 1
ATOM 1069 C C . HIS B 1 45 ? -10.166 24.575 82.492 1.00 33.85 45 HIS B C 1
ATOM 1070 O O . HIS B 1 45 ? -9.476 24.680 83.501 1.00 33.16 45 HIS B O 1
ATOM 1077 N N . LYS B 1 46 ? -9.646 24.485 81.282 1.00 30.71 46 LYS B N 1
ATOM 1078 C CA . LYS B 1 46 ? -8.200 24.589 81.133 1.00 26.84 46 LYS B CA 1
ATOM 1079 C C . LYS B 1 46 ? -7.784 26.071 81.210 1.00 25.09 46 LYS B C 1
ATOM 1080 O O . LYS B 1 46 ? -8.617 26.986 81.065 1.00 24.36 46 LYS B O 1
ATOM 1086 N N . SER B 1 47 ? -6.514 26.306 81.446 1.00 24.15 47 SER B N 1
ATOM 1087 C CA . SER B 1 47 ? -5.977 27.657 81.594 1.00 23.64 47 SER B CA 1
ATOM 1088 C C . SER B 1 47 ? -6.082 28.659 80.430 1.00 24.27 47 SER B C 1
ATOM 1089 O O . SER B 1 47 ? -6.226 28.273 79.251 1.00 21.85 47 SER B O 1
ATOM 1092 N N . LYS B 1 48 ? -6.109 29.943 80.760 1.00 26.08 48 LYS B N 1
ATOM 1093 C CA . LYS B 1 48 ? -6.080 30.981 79.719 1.00 29.28 48 LYS B CA 1
ATOM 1094 C C . LYS B 1 48 ? -4.796 30.724 78.896 1.00 26.76 48 LYS B C 1
ATOM 1095 O O . LYS B 1 48 ? -4.795 30.851 77.675 1.00 28.12 48 LYS B O 1
ATOM 1101 N N . SER B 1 49 ? -3.698 30.355 79.560 1.00 26.39 49 SER B N 1
ATOM 1102 C CA . SER B 1 49 ? -2.4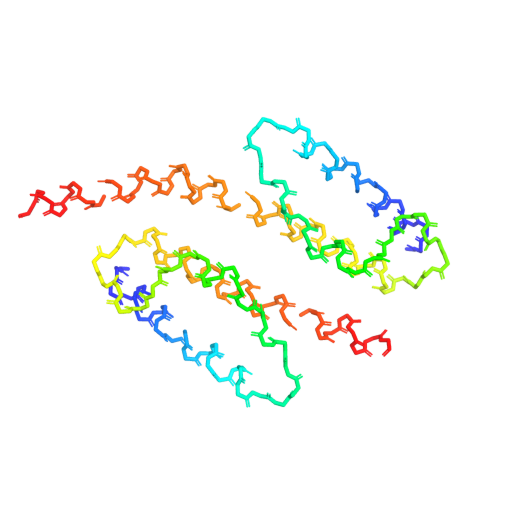46 30.098 78.863 1.00 26.66 49 SER B CA 1
ATOM 1103 C C . SER B 1 49 ? -2.526 28.931 77.880 1.00 26.01 49 SER B C 1
ATOM 1104 O O . SER B 1 49 ? -1.882 28.964 76.820 1.00 23.58 49 SER B O 1
ATOM 1107 N N . GLU B 1 50 ? -3.298 27.897 78.225 1.00 24.07 50 GLU B N 1
ATOM 1108 C CA . GLU B 1 50 ? -3.438 26.738 77.352 1.00 24.64 50 GLU B CA 1
ATOM 1109 C C . GLU B 1 50 ? -4.277 27.142 76.147 1.00 22.85 50 GLU B C 1
ATOM 1110 O O . GLU B 1 50 ? -4.043 26.665 75.032 1.00 20.44 50 GLU B O 1
ATOM 1116 N N . HIS B 1 51 ? -5.238 28.034 76.355 1.00 22.80 51 HIS B N 1
ATOM 1117 C CA . HIS B 1 51 ? -6.077 28.462 75.251 1.00 23.71 51 HIS B CA 1
ATOM 1118 C C . HIS B 1 51 ? -5.416 29.466 74.325 1.00 23.65 51 HIS B C 1
ATOM 1119 O O . HIS B 1 51 ? -5.689 29.441 73.126 1.00 22.39 51 HIS B O 1
ATOM 1126 N N . LYS B 1 52 ? -4.576 30.348 74.869 1.00 24.52 52 LYS B N 1
ATOM 1127 C CA . LYS B 1 52 ? -3.854 31.322 74.045 1.00 27.93 52 LYS B CA 1
ATOM 1128 C C . LYS B 1 52 ? -2.939 30.506 73.188 1.00 25.01 52 LYS B C 1
ATOM 1129 O O . LYS B 1 52 ? -2.752 30.825 72.021 1.00 23.62 52 LYS B O 1
ATOM 1135 N N . HIS B 1 53 ? -2.347 29.460 73.765 1.00 24.22 53 HIS B N 1
ATOM 1136 C CA . HIS B 1 53 ? -1.429 28.650 73.015 1.00 21.40 53 HIS B CA 1
ATOM 1137 C C . HIS B 1 53 ? -2.157 27.908 71.932 1.00 22.45 53 HIS B C 1
ATOM 1138 O O . HIS B 1 53 ? -1.612 27.769 70.831 1.00 19.71 53 HIS B O 1
ATOM 1145 N N . ALA B 1 54 ? -3.364 27.416 72.200 1.00 22.82 54 ALA B N 1
ATOM 1146 C CA . ALA B 1 54 ? -4.073 26.740 71.116 1.00 22.04 54 ALA B CA 1
ATOM 1147 C C . ALA B 1 54 ? -4.456 27.760 70.032 1.00 18.96 54 ALA B C 1
ATOM 1148 O O . ALA B 1 54 ? -4.405 27.410 68.855 1.00 16.99 54 ALA B O 1
ATOM 1150 N N . VAL B 1 55 ? -4.825 28.990 70.371 1.00 20.50 55 VAL B N 1
ATOM 1151 C CA . VAL B 1 55 ? -5.143 29.919 69.288 1.00 21.78 55 VAL B CA 1
ATOM 1152 C C . VAL B 1 55 ? -3.857 30.217 68.503 1.00 22.70 55 VAL B C 1
ATOM 1153 O O . VAL B 1 55 ? -3.914 30.360 67.274 1.00 21.51 55 VAL B O 1
ATOM 1157 N N . PHE B 1 56 ? -2.721 30.311 69.194 1.00 22.34 56 PHE B N 1
ATOM 1158 C CA . PHE B 1 56 ? -1.445 30.524 68.514 1.00 24.55 56 PHE B CA 1
ATOM 1159 C C . PHE B 1 56 ? -1.221 29.395 67.522 1.00 24.29 56 PHE B C 1
ATOM 1160 O O . PHE B 1 56 ? -0.923 29.680 66.370 1.00 25.32 56 PHE B O 1
ATOM 1168 N N . LEU B 1 57 ? -1.364 28.133 67.927 1.00 24.91 57 LEU B N 1
ATOM 1169 C CA . LEU B 1 57 ? -1.098 27.049 66.987 1.00 24.12 57 LEU B CA 1
ATOM 1170 C C . LEU B 1 57 ? -2.037 26.982 65.793 1.00 24.88 57 LEU B C 1
ATOM 1171 O O . LEU B 1 57 ? -1.631 26.471 64.731 1.00 21.70 57 LEU B O 1
ATOM 1176 N N . LEU B 1 58 ? -3.271 27.475 65.954 1.00 22.78 58 LEU B N 1
ATOM 1177 C CA . LEU B 1 58 ? -4.236 27.491 64.837 1.00 24.19 58 LEU B CA 1
ATOM 1178 C C . LEU B 1 58 ? -3.906 28.630 63.878 1.00 24.93 58 LEU B C 1
ATOM 1179 O O . LEU B 1 58 ? -3.966 28.423 62.668 1.00 24.51 58 LEU B O 1
ATOM 1184 N N . GLY B 1 59 ? -3.585 29.826 64.397 1.00 25.43 59 GLY B N 1
ATOM 1185 C CA . GLY B 1 59 ? -3.243 30.929 63.505 1.00 26.90 59 GLY B CA 1
ATOM 1186 C C . GLY B 1 59 ? -1.992 30.601 62.714 1.00 28.49 59 GLY B C 1
ATOM 1187 O O . GLY B 1 59 ? -1.909 30.812 61.504 1.00 29.18 59 GLY B O 1
ATOM 1188 N N . ASN B 1 60 ? -1.021 30.059 63.410 1.00 30.95 60 ASN B N 1
ATOM 1189 C CA . ASN B 1 60 ? 0.228 29.725 62.820 1.00 31.67 60 ASN B CA 1
ATOM 1190 C C . ASN B 1 60 ? 0.052 28.625 61.813 1.00 29.59 60 ASN B C 1
ATOM 1191 O O . ASN B 1 60 ? 0.651 28.650 60.739 1.00 27.97 60 ASN B O 1
ATOM 1196 N N . ALA B 1 61 ? -0.775 27.655 62.129 1.00 27.58 61 ALA B N 1
ATOM 1197 C CA . ALA B 1 61 ? -0.955 26.597 61.168 1.00 26.65 61 ALA B CA 1
ATOM 1198 C C . ALA B 1 61 ? -1.622 27.077 59.893 1.00 27.78 61 ALA B C 1
ATOM 1199 O O . ALA B 1 61 ? -1.346 26.537 58.824 1.00 27.16 61 ALA B O 1
ATOM 1201 N N . LEU B 1 62 ? -2.500 28.071 59.981 1.00 27.76 62 LEU B N 1
ATOM 1202 C CA . LEU B 1 62 ? -3.188 28.511 58.781 1.00 26.91 62 LEU B CA 1
ATOM 1203 C C . LEU B 1 62 ? -2.227 29.305 57.941 1.00 24.08 62 LEU B C 1
ATOM 1204 O O . LEU B 1 62 ? -2.209 29.164 56.729 1.00 21.11 62 LEU B O 1
ATOM 1209 N N . ALA B 1 63 ? -1.425 30.136 58.567 1.00 23.03 63 ALA B N 1
ATOM 1210 C CA . ALA B 1 63 ? -0.489 30.913 57.783 1.00 25.38 63 ALA B CA 1
ATOM 1211 C C . ALA B 1 63 ? 0.545 29.998 57.143 1.00 28.66 63 ALA B C 1
ATOM 1212 O O . ALA B 1 63 ? 0.967 30.255 56.013 1.00 28.34 63 ALA B O 1
ATOM 1214 N N . ALA B 1 64 ? 0.971 28.955 57.851 1.00 28.12 64 ALA B N 1
ATOM 1215 C CA . ALA B 1 64 ? 1.916 28.012 57.262 1.00 30.34 64 ALA B CA 1
ATOM 1216 C C . ALA B 1 64 ? 1.277 27.358 56.050 1.00 30.45 64 ALA B C 1
ATOM 1217 O O . ALA B 1 64 ? 1.941 27.180 55.040 1.00 34.03 64 ALA B O 1
ATOM 1219 N N . ALA B 1 65 ? 0.010 26.970 56.132 1.00 30.06 65 ALA B N 1
ATOM 1220 C CA . ALA B 1 65 ? -0.602 26.314 54.989 1.00 26.37 65 ALA B CA 1
ATOM 1221 C C . ALA B 1 65 ? -0.795 27.249 53.780 1.00 25.14 65 ALA B C 1
ATOM 1222 O O . ALA B 1 65 ? -0.774 26.779 52.632 1.00 24.07 65 ALA B O 1
ATOM 1232 N N . SER B 1 67 ? 1.326 29.712 53.149 1.00 26.15 67 SER B N 1
ATOM 1233 C CA . SER B 1 67 ? 2.684 29.826 52.616 1.00 28.15 67 SER B CA 1
ATOM 1234 C C . SER B 1 67 ? 3.088 28.641 51.766 1.00 28.08 67 SER B C 1
ATOM 1235 O O . SER B 1 67 ? 3.678 28.839 50.697 1.00 23.41 67 SER B O 1
ATOM 1238 N N . GLU B 1 68 ? 2.783 27.418 52.237 1.00 27.15 68 GLU B N 1
ATOM 1239 C CA . GLU B 1 68 ? 3.145 26.201 51.498 1.00 29.05 68 GLU B CA 1
ATOM 1240 C C . GLU B 1 68 ? 2.504 26.271 50.171 1.00 27.51 68 GLU B C 1
ATOM 1241 O O . GLU B 1 68 ? 3.150 26.030 49.159 1.00 27.15 68 GLU B O 1
ATOM 1247 N N . ASP B 1 69 ? 1.208 26.528 50.183 1.00 26.62 69 ASP B N 1
ATOM 1248 C CA . ASP B 1 69 ? 0.479 26.642 48.958 1.00 27.28 69 ASP B CA 1
ATOM 1249 C C . ASP B 1 69 ? 1.114 27.749 48.085 1.00 26.70 69 ASP B C 1
ATOM 1250 O O . ASP B 1 69 ? 1.300 27.519 46.892 1.00 25.63 69 ASP B O 1
ATOM 1255 N N . GLU B 1 70 ? 1.455 28.926 48.619 1.00 27.55 70 GLU B N 1
ATOM 1256 C CA . GLU B 1 70 ? 2.084 29.893 47.709 1.00 32.78 70 GLU B CA 1
ATOM 1257 C C . GLU B 1 70 ? 3.479 29.412 47.257 1.00 30.89 70 GLU B C 1
ATOM 1258 O O . GLU B 1 70 ? 3.725 29.438 46.047 1.00 29.76 70 GLU B O 1
ATOM 1264 N N . PHE B 1 71 ? 4.390 29.023 48.167 1.00 29.27 71 PHE B N 1
ATOM 1265 C CA . PHE B 1 71 ? 5.683 28.489 47.713 1.00 31.69 71 PHE B CA 1
ATOM 1266 C C . PHE B 1 71 ? 5.478 27.324 46.690 1.00 32.91 71 PHE B C 1
ATOM 1267 O O . PHE B 1 71 ? 6.290 27.210 45.781 1.00 33.25 71 PHE B O 1
ATOM 1275 N N . SER B 1 72 ? 4.403 26.509 46.782 1.00 37.77 72 SER B N 1
ATOM 1276 C CA . SER B 1 72 ? 4.205 25.430 45.783 1.00 43.19 72 SER B CA 1
ATOM 1277 C C . SER B 1 72 ? 3.523 25.896 44.485 1.00 46.62 72 SER B C 1
ATOM 1278 O O . SER B 1 72 ? 3.789 25.321 43.427 1.00 44.31 72 SER B O 1
ATOM 1281 N N . SER B 1 73 ? 2.607 26.859 44.524 1.00 52.76 73 SER B N 1
ATOM 1282 C CA . SER B 1 73 ? 2.097 27.360 43.235 1.00 62.83 73 SER B CA 1
ATOM 1283 C C . SER B 1 73 ? 3.271 27.900 42.370 1.00 72.68 73 SER B C 1
ATOM 1284 O O . SER B 1 73 ? 3.264 27.770 41.150 1.00 70.36 73 SER B O 1
ATOM 1287 N N . ALA B 1 74 ? 4.267 28.494 43.049 1.00 78.89 74 ALA B N 1
ATOM 1288 C CA . ALA B 1 74 ? 5.441 29.004 42.383 1.00 88.86 74 ALA B CA 1
ATOM 1289 C C . ALA B 1 74 ? 6.421 28.001 41.800 1.00 91.09 74 ALA B C 1
ATOM 1290 O O . ALA B 1 74 ? 7.627 28.304 41.698 1.00 97.13 74 ALA B O 1
ATOM 1292 N N . GLY B 1 75 ? 5.939 26.753 41.631 1.00 93.08 75 GLY B N 1
ATOM 1293 C CA . GLY B 1 75 ? 6.687 25.772 40.854 1.00 86.46 75 GLY B CA 1
ATOM 1294 C C . GLY B 1 75 ? 5.713 24.868 40.029 1.00 81.11 75 GLY B C 1
ATOM 1295 O O . GLY B 1 75 ? 4.459 24.881 40.155 1.00 78.15 75 GLY B O 1
#

Solvent-accessible surface area: 10562 Å² total

InterPro domains:
  IPR002753 Uncharacterised protein family UPF0058 [PF01893] (1-87)
  IPR002753 Uncharacterised protein family UPF0058 [PTHR42203] (1-92)
  IPR036519 Uncharacterised UPF0058 superfamily [G3DSA:1.20.1270.110] (1-92)
  IPR036519 Uncharacterised UPF0058 superfamily [SSF140371] (1-87)

Secondary structure (DSSP, 8-state):
-HHHHHHHHH--HHHHHHHTSTT--TTTTHHHHHHT--TT-TTS-HHHHHHHHHHHHHHHHH--HHHHTTHHHHHH--HHHHH--/-HH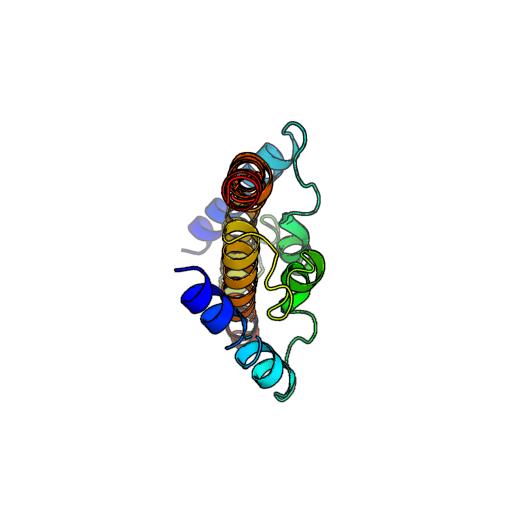HHHHHHH--HHHHHHHTSTT--TTTTHHHHHHT--TT-TTS-HHHHHHHHHHHHHHHHH--HHHHHHT-

Sequence (157 aa):
HKDELLELHEQVNIKDQFLGFDHVDETAFAAYEELDVEPSHVHKSKSEHKHAVFLLGNALAAASEDEFSSAGRISKREELADDASHKDELLELHEQVNIKDQFLGFDHVDETAFAAYEELDVEPSHVHKSKSEHKHAVFLLGNALAAASEDEFSSAG

Organism: Halobacterium salinarum (strain ATCC 700922 / JCM 11081 / NRC-1) (NCBI:txid64091)

Radius of gyration: 18.49 Å; Cα contacts (8 Å, |Δi|>4): 118; chains: 2; bounding box: 39×21×55 Å

Nearest PDB structures (foldseek):
  2gf4-assembly1_A-2  TM=1.012E+00  e=5.662E-11  Halobacterium salinarum NRC-1
  2gf4-assembly1_B-2  TM=1.009E+00  e=4.538E-09  Halobacterium salinarum NRC-1
  2gf4-assembly1_B-2  TM=1.014E+00  e=9.175E-10  Halobacterium salinarum NRC-1
  2gf4-assembly1_A-2  TM=1.001E+00  e=7.906E-09  Halobacterium salinarum NRC-1
  3v5x-assembly1_A  TM=3.583E-01  e=7.087E+00  Homo sapiens

B-factor: mean 35.0, std 14.28, range [14.89, 114.53]